Protein AF-X0ZVT1-F1 (afdb_monomer_lite)

Secondary structure (DSSP, 8-state):
--HHHHHHHHHHHHHHHHHHHHHHHHTTT---HHHHHHHHHTT--HHHHHHHHHHHHHHHHHHHTTSSHHHHHHHTTS-SS--GGGHHHHHHHHHHHHHHHHHHHGGGS-GGGS---THHHHHHHHHHHHHHHHS-HHHHHHHHHHHHHHHHHHHHHT--

pLDDT: mean 79.35, std 13.05, range [35.25, 94.81]

Sequence (160 aa):
PTKQKILTNIAELKKIKKEITQKFDELKGKLNLKYLLREALQSKSPLIFCACLLLILILLVKKITEGVAEIKLISQVIPHTTTNIYAELTLIVFAGMCLGVLAKYVSKVPTTYGNNDLGEYTNYIQTYNQYVSEMDKEEQKSLLGFLKETLDEINIKNKK

Organism: NCBI:txid412755

Structure (mmCIF, N/CA/C/O backbone):
data_AF-X0ZVT1-F1
#
_entry.id   AF-X0ZVT1-F1
#
loop_
_atom_site.group_PDB
_atom_site.id
_atom_site.type_symbol
_atom_site.label_atom_id
_atom_site.label_alt_id
_atom_site.label_comp_id
_atom_site.label_asym_id
_atom_site.label_entity_id
_atom_site.label_seq_id
_atom_site.pdbx_PDB_ins_code
_atom_site.Cartn_x
_atom_site.Cartn_y
_atom_site.Cartn_z
_atom_site.occupancy
_atom_site.B_iso_or_equiv
_atom_site.auth_seq_id
_atom_site.auth_comp_id
_atom_site.auth_asym_id
_atom_site.auth_atom_id
_atom_site.pdbx_PDB_model_num
ATOM 1 N N . PRO A 1 1 ? -16.301 4.041 16.141 1.00 56.78 1 PRO A N 1
ATOM 2 C CA . PRO A 1 1 ? -16.855 4.884 15.051 1.00 56.78 1 PRO A CA 1
ATOM 3 C C . PRO A 1 1 ? -18.355 4.627 14.791 1.00 56.78 1 PRO A C 1
ATOM 5 O O . PRO A 1 1 ? -18.823 3.499 14.908 1.00 56.78 1 PRO A O 1
ATOM 8 N N . THR A 1 2 ? -19.124 5.670 14.460 1.00 72.12 2 THR A N 1
ATOM 9 C CA . THR A 1 2 ? -20.548 5.556 14.092 1.00 72.12 2 THR A CA 1
ATOM 10 C C . THR A 1 2 ? -20.705 4.891 12.718 1.00 72.12 2 THR A C 1
ATOM 12 O O . THR A 1 2 ? -19.882 5.104 11.828 1.00 72.12 2 THR A O 1
ATOM 15 N N . LYS A 1 3 ? -21.777 4.107 12.503 1.00 70.56 3 LYS A N 1
ATOM 16 C CA . LYS A 1 3 ? -22.066 3.440 11.208 1.00 70.56 3 LYS A CA 1
ATOM 17 C C . LYS A 1 3 ? -22.005 4.400 10.010 1.00 70.56 3 LYS A C 1
ATOM 19 O O . LYS A 1 3 ? -21.569 4.016 8.931 1.00 70.56 3 LYS A O 1
ATOM 24 N N . GLN A 1 4 ? -22.401 5.652 10.220 1.00 71.81 4 GLN A N 1
ATOM 25 C CA . GLN A 1 4 ? -22.384 6.695 9.199 1.00 71.81 4 GLN A CA 1
ATOM 26 C C . GLN A 1 4 ? -20.959 7.104 8.793 1.00 71.81 4 GLN A C 1
ATOM 28 O O . GLN A 1 4 ? -20.696 7.222 7.603 1.00 71.81 4 GLN A O 1
ATOM 33 N N . LYS A 1 5 ? -20.015 7.203 9.746 1.00 76.69 5 LYS A N 1
ATOM 34 C CA . LYS A 1 5 ? -18.588 7.461 9.462 1.00 76.69 5 LYS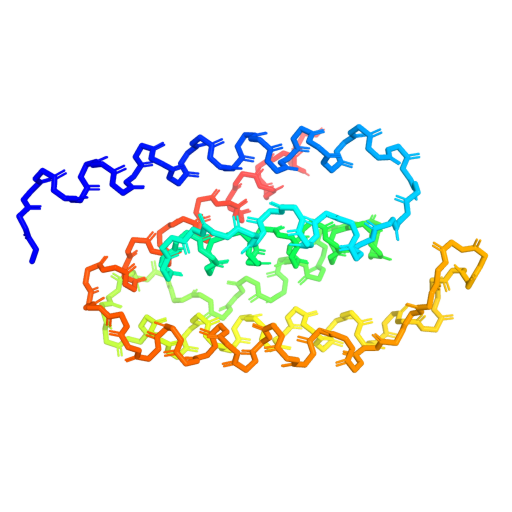 A CA 1
ATOM 35 C C . LYS A 1 5 ? -17.992 6.358 8.576 1.00 76.69 5 LYS A C 1
ATOM 37 O O . LYS A 1 5 ? -17.288 6.651 7.620 1.00 76.69 5 LYS A O 1
ATOM 42 N N . ILE A 1 6 ? -18.328 5.094 8.847 1.00 75.50 6 ILE A N 1
ATOM 43 C CA . ILE A 1 6 ? -17.834 3.941 8.071 1.00 75.50 6 ILE A CA 1
ATOM 44 C C . ILE A 1 6 ? -18.345 3.985 6.624 1.00 75.50 6 ILE A C 1
ATOM 46 O O . ILE A 1 6 ? -17.570 3.793 5.690 1.00 75.50 6 ILE A O 1
ATOM 50 N N . LEU A 1 7 ? -19.636 4.264 6.423 1.00 74.88 7 LEU A N 1
ATOM 51 C CA . LEU A 1 7 ? -20.220 4.354 5.081 1.00 74.88 7 LEU A CA 1
ATOM 52 C C . LEU A 1 7 ? -19.616 5.503 4.265 1.00 74.88 7 LEU A C 1
ATOM 54 O O . LEU A 1 7 ? -19.296 5.308 3.092 1.00 74.88 7 LEU A O 1
ATOM 58 N N . THR A 1 8 ? -19.408 6.665 4.890 1.00 81.19 8 THR A N 1
ATOM 59 C CA . THR A 1 8 ? -18.730 7.803 4.256 1.00 81.19 8 THR A CA 1
ATOM 60 C C . THR A 1 8 ? -17.303 7.438 3.856 1.00 81.19 8 THR A C 1
ATOM 62 O O . THR A 1 8 ? -16.934 7.633 2.700 1.00 81.19 8 THR A O 1
ATOM 65 N N . ASN A 1 9 ? -16.539 6.811 4.758 1.00 81.81 9 ASN A N 1
ATOM 66 C CA . ASN A 1 9 ? -15.175 6.363 4.474 1.00 81.81 9 ASN A CA 1
ATOM 67 C C . ASN A 1 9 ? -15.130 5.411 3.268 1.00 81.81 9 ASN A C 1
ATOM 69 O O . ASN A 1 9 ? -14.320 5.594 2.365 1.00 81.81 9 ASN A O 1
ATOM 73 N N . ILE A 1 10 ? -16.023 4.418 3.204 1.00 81.62 10 ILE A N 1
ATOM 74 C CA . ILE A 1 10 ? -16.076 3.468 2.080 1.00 81.62 10 ILE A CA 1
ATOM 75 C C . ILE A 1 10 ? -16.384 4.184 0.756 1.00 81.62 10 ILE A C 1
ATOM 77 O O . ILE A 1 10 ? -15.774 3.878 -0.272 1.00 81.62 10 ILE A O 1
ATOM 81 N N . ALA A 1 11 ? -17.330 5.127 0.758 1.00 85.00 11 ALA A N 1
ATOM 82 C CA . ALA A 1 11 ? -17.692 5.881 -0.438 1.00 85.00 11 ALA A CA 1
ATOM 83 C C . ALA A 1 11 ? -16.531 6.759 -0.935 1.00 85.00 11 ALA A C 1
ATOM 85 O O . ALA A 1 11 ? -16.235 6.767 -2.134 1.00 85.00 11 ALA A O 1
ATOM 86 N N . GLU A 1 12 ? -15.839 7.443 -0.022 1.00 84.94 12 GLU A N 1
ATOM 87 C CA . GLU A 1 12 ? -14.653 8.237 -0.347 1.00 84.94 12 GLU A CA 1
ATOM 88 C C . GLU A 1 12 ? -13.534 7.362 -0.915 1.00 84.94 12 GLU A C 1
ATOM 90 O O . GLU A 1 12 ? -13.017 7.660 -1.994 1.00 84.94 12 GLU A O 1
ATOM 95 N N . LEU A 1 13 ? -13.217 6.239 -0.264 1.00 86.44 13 LEU A N 1
ATOM 96 C CA . LEU A 1 13 ? -12.185 5.305 -0.722 1.00 86.44 13 LEU A CA 1
ATOM 97 C C . LEU A 1 13 ? -12.450 4.809 -2.152 1.00 86.44 13 LEU A C 1
ATOM 99 O O . LEU A 1 13 ? -11.541 4.795 -2.986 1.00 86.44 13 LEU A O 1
ATOM 103 N N . LYS A 1 14 ? -13.705 4.474 -2.481 1.00 86.88 14 LYS A N 1
ATOM 104 C CA . LYS A 1 14 ? -14.098 4.086 -3.847 1.00 86.88 14 LYS A CA 1
ATOM 105 C C . LYS A 1 14 ? -13.915 5.220 -4.855 1.00 86.88 14 LYS A C 1
ATOM 107 O O . LYS A 1 14 ? -13.416 4.982 -5.957 1.00 86.88 14 LYS A O 1
ATOM 112 N N . LYS A 1 15 ? -14.298 6.447 -4.490 1.00 87.00 15 LYS A N 1
ATOM 113 C CA . LYS A 1 15 ? -14.128 7.635 -5.340 1.00 87.00 15 LYS A CA 1
ATOM 114 C C . LYS A 1 15 ? -12.649 7.880 -5.644 1.00 87.00 15 LYS A C 1
ATOM 116 O O . LYS A 1 15 ? -12.273 7.997 -6.808 1.00 87.00 15 LYS A O 1
ATOM 121 N N . ILE A 1 16 ? -11.810 7.869 -4.614 1.00 83.31 16 ILE A N 1
ATOM 122 C CA . ILE A 1 16 ? -10.362 8.079 -4.725 1.00 83.31 16 ILE A CA 1
ATOM 123 C C . ILE A 1 16 ? -9.699 7.010 -5.583 1.00 83.31 16 ILE A C 1
ATOM 125 O O . ILE A 1 16 ? -8.862 7.339 -6.422 1.00 83.31 16 ILE A O 1
ATOM 129 N N . LYS A 1 17 ? -10.105 5.744 -5.430 1.00 85.25 17 LYS A N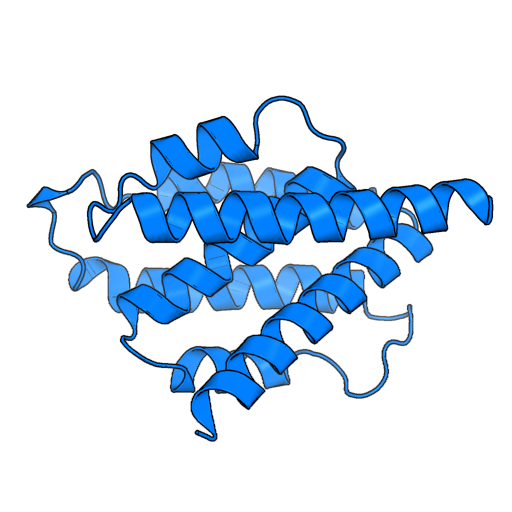 1
ATOM 130 C CA . LYS A 1 17 ? -9.606 4.656 -6.276 1.00 85.25 17 LYS A CA 1
ATOM 131 C C . LYS A 1 17 ? -9.801 4.961 -7.754 1.00 85.25 17 LYS A C 1
ATOM 133 O O . LYS A 1 17 ? -8.866 4.824 -8.542 1.00 85.25 17 LYS A O 1
ATOM 138 N N . LYS A 1 18 ? -11.009 5.399 -8.118 1.00 86.62 18 LYS A N 1
ATOM 139 C CA . LYS A 1 18 ? -11.357 5.761 -9.495 1.00 86.62 18 LYS A CA 1
ATOM 140 C C . LYS A 1 18 ? -10.538 6.958 -9.985 1.00 86.62 18 LYS A C 1
ATOM 142 O O . LYS A 1 18 ? -9.958 6.873 -11.061 1.00 86.62 18 LYS A O 1
ATOM 147 N N . GLU A 1 19 ? -10.452 8.023 -9.188 1.00 85.06 19 GLU A N 1
ATOM 148 C CA . GLU A 1 19 ? -9.704 9.241 -9.537 1.00 85.06 19 GLU A CA 1
ATOM 149 C C . GLU A 1 19 ? -8.213 8.967 -9.766 1.00 85.06 19 GLU A C 1
ATOM 151 O O . GLU A 1 19 ? -7.660 9.370 -10.787 1.00 85.06 19 GLU A O 1
ATOM 156 N N . ILE A 1 20 ? -7.556 8.260 -8.843 1.00 81.69 20 ILE A N 1
ATOM 157 C CA . ILE A 1 20 ? -6.119 7.974 -8.942 1.00 81.69 20 ILE A CA 1
ATOM 158 C C . ILE A 1 20 ? -5.828 7.027 -10.100 1.00 81.69 20 ILE A C 1
ATOM 160 O O . ILE A 1 20 ? -4.877 7.266 -10.838 1.00 81.69 20 ILE A O 1
ATOM 164 N N . THR A 1 21 ? -6.641 5.980 -10.284 1.00 83.12 21 THR A N 1
ATOM 165 C CA . THR A 1 21 ? -6.461 5.041 -11.404 1.00 83.12 21 THR A CA 1
ATOM 166 C C . THR A 1 21 ? -6.564 5.778 -12.737 1.00 83.12 21 THR A C 1
ATOM 168 O O . THR A 1 21 ? -5.679 5.645 -13.574 1.00 83.12 21 THR A O 1
ATOM 171 N N . GLN A 1 22 ? -7.587 6.626 -12.898 1.00 83.06 22 GLN A N 1
ATOM 172 C CA . GLN A 1 22 ? -7.768 7.423 -14.108 1.00 83.06 22 GLN A CA 1
ATOM 173 C C . GLN A 1 22 ? -6.581 8.365 -14.354 1.00 83.06 22 GLN A C 1
ATOM 175 O O . GLN A 1 22 ? -6.016 8.358 -15.445 1.00 83.06 22 GLN A O 1
ATOM 180 N N . LYS A 1 23 ? -6.154 9.131 -13.340 1.00 79.19 23 LYS A N 1
ATOM 181 C CA . LYS A 1 23 ? -4.988 10.022 -13.464 1.00 79.19 23 LYS A CA 1
ATOM 182 C C . LYS A 1 23 ? -3.715 9.255 -13.819 1.00 79.19 23 LYS A C 1
ATOM 184 O O . LYS A 1 23 ? -2.901 9.731 -14.604 1.00 79.19 23 LYS A O 1
ATOM 189 N N . PHE A 1 24 ? -3.528 8.069 -13.246 1.00 77.31 24 PHE A N 1
ATOM 190 C CA . PHE A 1 24 ? -2.369 7.231 -13.536 1.00 77.31 24 PHE A CA 1
ATOM 191 C C . PHE A 1 24 ? -2.366 6.745 -14.993 1.00 77.31 24 PHE A C 1
ATOM 193 O O . PHE A 1 24 ? -1.315 6.765 -15.636 1.00 77.31 24 PHE A O 1
ATOM 200 N N . ASP A 1 25 ? -3.531 6.376 -15.530 1.00 79.62 25 ASP A N 1
ATOM 201 C CA . ASP A 1 25 ? -3.696 5.999 -16.939 1.00 79.62 25 ASP A CA 1
ATOM 202 C C . ASP A 1 25 ? -3.469 7.202 -17.881 1.00 79.62 25 ASP A C 1
ATOM 204 O O . ASP A 1 25 ? -2.795 7.080 -18.910 1.00 79.62 25 ASP A O 1
ATOM 208 N N . GLU A 1 26 ? -3.958 8.391 -17.509 1.00 78.56 26 GLU A N 1
ATOM 209 C CA . GLU A 1 26 ? -3.781 9.648 -18.259 1.00 78.56 26 GLU A CA 1
ATOM 210 C C . GLU A 1 26 ? -2.312 10.069 -18.390 1.00 78.56 26 GLU A C 1
ATOM 212 O O . GLU A 1 26 ? -1.925 10.664 -19.399 1.00 78.56 26 GLU A O 1
ATOM 217 N N . LEU A 1 27 ? -1.461 9.699 -17.427 1.00 70.38 27 LEU A N 1
ATOM 218 C CA . LEU A 1 27 ? -0.025 9.968 -17.496 1.00 70.38 27 LEU A CA 1
ATOM 219 C C . LEU A 1 27 ? 0.692 9.203 -18.625 1.00 70.38 27 LEU A C 1
ATOM 221 O O . LEU A 1 27 ? 1.865 9.492 -18.872 1.00 70.38 27 LEU A O 1
ATOM 225 N N . LYS A 1 28 ? 0.026 8.265 -19.329 1.00 63.78 28 LYS A N 1
ATOM 226 C CA . LYS A 1 28 ? 0.478 7.606 -20.579 1.00 63.78 28 LYS A CA 1
ATOM 227 C C . LYS A 1 28 ? 1.985 7.305 -20.631 1.00 63.78 28 LYS A C 1
ATOM 229 O O . LYS A 1 28 ? 2.665 7.580 -21.615 1.00 63.78 28 LYS A O 1
ATOM 234 N N . GLY A 1 29 ? 2.537 6.767 -19.546 1.00 55.44 29 GLY A N 1
ATOM 235 C CA . GLY A 1 29 ? 3.947 6.375 -19.484 1.00 55.44 29 GLY A CA 1
ATOM 236 C C . GLY A 1 29 ? 4.911 7.413 -18.899 1.00 55.44 29 GLY A C 1
ATOM 237 O O . GLY A 1 29 ? 5.909 6.982 -18.323 1.00 55.44 29 GLY A O 1
ATOM 238 N N . LYS A 1 30 ? 4.600 8.718 -18.887 1.00 60.12 30 LYS A N 1
ATOM 239 C CA . LYS A 1 30 ? 5.423 9.731 -18.197 1.00 60.12 30 LYS A CA 1
ATOM 240 C C . LYS A 1 30 ? 5.316 9.520 -16.690 1.00 60.12 30 LYS A C 1
ATOM 242 O O . LYS A 1 30 ? 4.294 9.809 -16.075 1.00 60.12 30 LYS A O 1
ATOM 247 N N . LEU A 1 31 ? 6.362 8.964 -16.088 1.00 59.09 31 LEU A N 1
ATOM 248 C CA . LEU A 1 31 ? 6.422 8.665 -14.660 1.00 59.09 31 LEU A CA 1
ATOM 249 C C . LEU A 1 31 ? 6.641 9.955 -13.841 1.00 59.09 31 LEU A C 1
ATOM 251 O O . LEU A 1 31 ? 7.624 10.072 -13.124 1.00 59.09 31 LEU A O 1
ATOM 255 N N . ASN A 1 32 ? 5.738 10.940 -13.930 1.00 63.00 32 ASN A N 1
ATOM 256 C CA . ASN A 1 32 ? 5.792 12.118 -13.058 1.00 63.00 32 ASN A CA 1
ATOM 257 C C . ASN A 1 32 ? 5.140 11.801 -11.706 1.00 63.00 32 ASN A C 1
ATOM 259 O O . ASN A 1 32 ? 4.071 12.294 -11.344 1.00 63.00 32 ASN A O 1
ATOM 263 N N . LEU A 1 33 ? 5.801 10.904 -10.982 1.00 62.06 33 LEU A N 1
ATOM 264 C CA . LEU A 1 33 ? 5.375 10.374 -9.695 1.00 62.06 33 LEU A CA 1
ATOM 265 C C . LEU A 1 33 ? 5.192 11.445 -8.635 1.00 62.06 33 LEU A C 1
ATOM 267 O O . LEU A 1 33 ? 4.226 11.418 -7.877 1.00 62.06 33 LEU A O 1
ATOM 271 N N . LYS A 1 34 ? 6.095 12.422 -8.648 1.00 64.62 34 LYS A N 1
ATOM 272 C CA . LYS A 1 34 ? 6.064 13.580 -7.768 1.00 64.62 34 LYS A CA 1
ATOM 273 C C . LYS A 1 34 ? 4.781 14.383 -7.940 1.00 64.62 34 LYS A C 1
ATOM 275 O O . LYS A 1 34 ? 4.185 14.783 -6.946 1.00 64.62 34 LYS A O 1
ATOM 280 N N . TYR A 1 35 ? 4.335 14.589 -9.179 1.00 69.94 35 TYR A N 1
ATOM 281 C CA . TYR A 1 35 ? 3.083 15.287 -9.460 1.00 69.94 35 TYR A CA 1
ATOM 282 C C . TYR A 1 35 ? 1.871 14.503 -8.948 1.00 69.94 35 TYR A C 1
ATOM 284 O O . TYR A 1 35 ? 1.034 15.064 -8.244 1.00 69.94 35 TYR A O 1
ATOM 292 N N . LEU A 1 36 ? 1.815 13.197 -9.226 1.00 67.69 36 LEU A N 1
ATOM 293 C CA . LEU A 1 36 ? 0.677 12.367 -8.836 1.00 67.69 36 LEU A CA 1
ATOM 294 C C . LEU A 1 36 ? 0.585 12.185 -7.312 1.00 67.69 36 LEU A C 1
ATOM 296 O O . LEU A 1 36 ? -0.506 12.291 -6.760 1.00 67.69 36 LEU A O 1
ATOM 300 N N . LEU A 1 37 ? 1.717 12.001 -6.621 1.00 68.81 37 LEU A N 1
ATOM 301 C CA . LEU A 1 37 ? 1.781 11.984 -5.155 1.00 68.81 37 LEU A CA 1
ATOM 302 C C . LEU A 1 37 ? 1.408 13.347 -4.570 1.00 68.81 37 LEU A C 1
ATOM 304 O O . LEU A 1 37 ? 0.545 13.418 -3.704 1.00 68.81 37 LEU A O 1
ATOM 308 N N . ARG A 1 38 ? 1.985 14.445 -5.069 1.00 72.56 38 ARG A N 1
ATOM 309 C CA . ARG A 1 38 ? 1.685 15.789 -4.557 1.00 72.56 38 ARG A CA 1
ATOM 310 C C . ARG A 1 38 ? 0.204 16.139 -4.696 1.00 72.56 38 ARG A C 1
ATOM 312 O O . ARG A 1 38 ? -0.378 16.634 -3.740 1.00 72.56 38 ARG A O 1
ATOM 319 N N . GLU A 1 39 ? -0.414 15.870 -5.844 1.00 68.88 39 GLU A N 1
ATOM 320 C CA . GLU A 1 39 ? -1.841 16.146 -6.042 1.00 68.88 39 GLU A CA 1
ATOM 321 C C . GLU A 1 39 ? -2.751 15.194 -5.263 1.00 68.88 39 GLU A C 1
ATOM 323 O O . GLU A 1 39 ? -3.754 15.625 -4.698 1.00 68.88 39 GLU A O 1
ATOM 328 N N . ALA A 1 40 ? -2.445 13.893 -5.247 1.00 66.25 40 ALA A N 1
ATOM 329 C CA . ALA A 1 40 ? -3.301 12.912 -4.583 1.00 66.25 40 ALA A CA 1
ATOM 330 C C . ALA A 1 40 ? -3.244 13.022 -3.051 1.00 66.25 40 ALA A C 1
ATOM 332 O O . ALA A 1 40 ? -4.210 12.633 -2.387 1.00 66.25 40 ALA A O 1
ATOM 333 N N . LEU A 1 41 ? -2.133 13.543 -2.514 1.00 69.56 41 LEU A N 1
ATOM 334 C CA . LEU A 1 41 ? -1.847 13.629 -1.081 1.00 69.56 41 LEU A CA 1
ATOM 335 C C . LEU A 1 41 ? -2.039 15.037 -0.493 1.00 69.56 41 LEU A C 1
ATOM 337 O O . LEU A 1 41 ? -2.020 15.183 0.727 1.00 69.56 41 LEU A O 1
ATOM 341 N N . GLN A 1 42 ? -2.260 16.072 -1.312 1.00 65.56 42 GLN A N 1
ATOM 342 C CA . GLN A 1 42 ? -2.606 17.401 -0.803 1.00 65.56 42 GLN A CA 1
ATOM 343 C C . GLN A 1 42 ? -4.005 17.388 -0.159 1.00 65.56 42 GLN A C 1
ATOM 345 O O . GLN A 1 42 ? -5.017 17.216 -0.834 1.00 65.56 42 GLN A O 1
ATOM 350 N N . SER A 1 43 ? -4.039 17.620 1.161 1.00 57.25 43 SER A N 1
ATOM 351 C CA . SER A 1 43 ? -5.240 17.924 1.957 1.00 57.25 43 SER A CA 1
ATOM 352 C C . SER A 1 43 ? -6.314 16.823 1.979 1.00 57.25 43 SER A C 1
ATOM 354 O O . SER A 1 43 ? -7.472 17.055 1.620 1.00 57.25 43 SER A O 1
ATOM 356 N N . LYS A 1 44 ? -5.965 15.624 2.454 1.00 68.19 44 LYS A N 1
ATOM 357 C CA . LYS A 1 44 ? -6.949 14.563 2.717 1.00 68.19 44 LYS A CA 1
ATOM 358 C C . LYS A 1 44 ? -6.744 13.956 4.109 1.00 68.19 44 LYS A C 1
ATOM 360 O O . LYS A 1 44 ? -5.648 14.036 4.653 1.00 68.19 44 LYS A O 1
ATOM 365 N N . SER A 1 45 ? -7.805 13.403 4.704 1.00 83.12 45 SER A N 1
ATOM 366 C CA . SER A 1 45 ? -7.742 12.777 6.036 1.00 83.12 45 SER A CA 1
ATOM 367 C C . SER A 1 45 ? -6.701 11.640 6.081 1.00 83.12 45 SER A C 1
ATOM 369 O O . SER A 1 45 ? -6.384 11.083 5.024 1.00 83.12 45 SER A O 1
ATOM 371 N N . PRO A 1 46 ? -6.187 11.250 7.266 1.00 89.12 46 PRO A N 1
ATOM 372 C CA . PRO A 1 46 ? -5.169 10.200 7.393 1.00 89.12 46 PRO A CA 1
ATOM 373 C C . PRO A 1 46 ? -5.513 8.904 6.645 1.00 89.12 46 PRO A C 1
ATOM 375 O O . PRO A 1 46 ? -4.699 8.385 5.883 1.00 89.12 46 PRO A O 1
ATOM 378 N N . LEU A 1 47 ? -6.756 8.423 6.781 1.00 90.06 47 LEU A N 1
ATOM 379 C CA . LEU A 1 47 ? -7.247 7.230 6.081 1.00 90.06 47 LEU A CA 1
ATOM 380 C C . LEU A 1 47 ? -7.116 7.361 4.562 1.00 90.06 47 LEU A C 1
ATOM 382 O O . LEU A 1 47 ? -6.653 6.447 3.876 1.00 90.06 47 LEU A O 1
ATOM 386 N N . ILE A 1 48 ? -7.529 8.510 4.039 1.00 88.19 48 ILE A N 1
ATOM 387 C CA . ILE A 1 48 ? -7.491 8.770 2.612 1.00 88.19 48 ILE A CA 1
ATOM 388 C C . ILE A 1 48 ? -6.053 8.896 2.115 1.00 88.19 48 ILE A C 1
ATOM 390 O O . ILE A 1 48 ? -5.727 8.313 1.082 1.00 88.19 48 ILE A O 1
ATOM 394 N N . PHE A 1 49 ? -5.193 9.611 2.840 1.00 89.06 49 PHE A N 1
ATOM 395 C CA . PHE A 1 49 ? -3.772 9.700 2.516 1.00 89.06 49 PHE A CA 1
ATOM 396 C C . PHE A 1 49 ? -3.163 8.301 2.369 1.00 89.06 49 PHE A C 1
ATOM 398 O O . PHE A 1 49 ? -2.523 7.999 1.359 1.00 89.06 49 PHE A O 1
ATOM 405 N N . CYS A 1 50 ? -3.427 7.416 3.332 1.00 91.94 50 CYS A N 1
ATOM 406 C CA . CYS A 1 50 ? -2.890 6.064 3.312 1.00 91.94 50 CYS A CA 1
ATOM 407 C C . CYS A 1 50 ? -3.435 5.220 2.155 1.00 91.94 50 CYS A C 1
ATOM 409 O O . CYS A 1 50 ? -2.669 4.507 1.505 1.00 91.94 50 CYS A O 1
ATOM 411 N N . ALA A 1 51 ? -4.727 5.334 1.842 1.00 91.94 51 ALA A N 1
ATOM 412 C CA . ALA A 1 51 ? -5.322 4.649 0.696 1.00 91.94 51 ALA A CA 1
ATOM 413 C C . ALA A 1 51 ? -4.753 5.148 -0.640 1.00 91.94 51 ALA A C 1
ATOM 415 O O . ALA A 1 51 ? -4.441 4.340 -1.519 1.00 91.94 51 ALA A O 1
ATOM 416 N N . CYS A 1 52 ? -4.570 6.467 -0.778 1.00 88.12 52 CYS A N 1
ATOM 417 C CA . CYS A 1 52 ? -3.918 7.076 -1.934 1.00 88.12 52 CYS A CA 1
ATOM 418 C C . CYS A 1 52 ? -2.508 6.507 -2.116 1.00 88.12 52 CYS A C 1
ATOM 420 O O . CYS A 1 52 ? -2.169 6.046 -3.206 1.00 88.12 52 CYS A O 1
ATOM 422 N N . LEU A 1 53 ? -1.697 6.513 -1.053 1.00 89.50 53 LEU A N 1
ATOM 423 C CA . LEU A 1 53 ? -0.316 6.050 -1.123 1.00 89.50 53 LEU A CA 1
ATOM 424 C C . LEU A 1 53 ? -0.235 4.563 -1.491 1.00 89.50 53 LEU A C 1
ATOM 426 O O . LEU A 1 53 ? 0.509 4.213 -2.405 1.00 89.50 53 LEU A O 1
ATOM 430 N N . LEU A 1 54 ? -1.032 3.701 -0.849 1.00 92.38 54 LEU A N 1
ATOM 431 C CA . LEU A 1 54 ? -1.085 2.270 -1.168 1.00 92.38 54 LEU A CA 1
ATOM 432 C C . LEU A 1 54 ? -1.426 2.018 -2.636 1.00 92.38 54 LEU A C 1
ATOM 434 O O . LEU A 1 54 ? -0.753 1.234 -3.303 1.00 92.38 54 LEU A O 1
ATOM 438 N N . LEU A 1 55 ? -2.450 2.698 -3.153 1.00 89.81 55 LEU A N 1
ATOM 439 C CA . LEU A 1 55 ? -2.860 2.539 -4.543 1.00 89.81 55 LEU A CA 1
ATOM 440 C C . LEU A 1 55 ? -1.747 2.964 -5.507 1.00 89.81 55 LEU A C 1
ATOM 442 O O . LEU A 1 55 ? -1.468 2.254 -6.471 1.00 89.81 55 LEU A O 1
ATOM 446 N N . ILE A 1 56 ? -1.078 4.082 -5.225 1.00 86.00 56 ILE A N 1
ATOM 447 C CA . ILE A 1 56 ? 0.042 4.566 -6.037 1.00 86.00 56 ILE A CA 1
ATOM 448 C C . ILE A 1 56 ? 1.194 3.556 -6.022 1.00 86.00 56 ILE A C 1
ATOM 450 O O . ILE A 1 56 ? 1.691 3.194 -7.087 1.00 86.00 56 ILE A O 1
ATOM 454 N N . LEU A 1 57 ? 1.578 3.044 -4.849 1.00 88.06 57 LEU A N 1
ATOM 455 C CA . LEU A 1 57 ? 2.627 2.028 -4.717 1.00 88.06 57 LEU A CA 1
ATOM 456 C C . LEU A 1 57 ? 2.310 0.768 -5.537 1.00 88.06 57 LEU A C 1
ATOM 458 O O . LEU A 1 57 ? 3.167 0.275 -6.268 1.00 88.06 57 LEU A O 1
ATOM 462 N N . ILE A 1 58 ? 1.069 0.282 -5.476 1.00 90.31 58 ILE A N 1
ATOM 463 C CA . ILE A 1 58 ? 0.620 -0.893 -6.236 1.00 90.31 58 ILE A CA 1
ATOM 464 C C . ILE A 1 58 ? 0.705 -0.645 -7.746 1.00 90.31 58 ILE A C 1
ATOM 466 O O . ILE A 1 58 ? 1.233 -1.478 -8.487 1.00 90.31 58 ILE A O 1
ATOM 470 N N . LEU A 1 59 ? 0.201 0.500 -8.215 1.00 85.94 59 LEU A N 1
ATOM 471 C CA . LEU A 1 59 ? 0.235 0.864 -9.634 1.00 85.94 59 LEU A CA 1
ATOM 472 C C . LEU A 1 59 ? 1.674 0.988 -10.147 1.00 85.94 59 LEU A C 1
ATOM 474 O O . LEU A 1 59 ? 1.971 0.573 -11.269 1.00 85.94 59 LEU A O 1
ATOM 478 N N . LEU A 1 60 ? 2.582 1.495 -9.314 1.00 82.19 60 LEU A N 1
ATOM 479 C CA . LEU A 1 60 ? 3.999 1.594 -9.642 1.00 82.19 60 LEU A CA 1
ATOM 480 C C . LEU A 1 60 ? 4.697 0.257 -9.732 1.00 82.19 60 LEU A C 1
ATOM 482 O O . LEU A 1 60 ? 5.381 0.010 -10.723 1.00 82.19 60 LEU A O 1
ATOM 486 N N . VAL A 1 61 ? 4.511 -0.605 -8.735 1.00 86.75 61 VAL A N 1
ATOM 487 C CA . VAL A 1 61 ? 5.082 -1.950 -8.764 1.00 86.75 61 VAL A CA 1
ATOM 488 C C . VAL A 1 61 ? 4.591 -2.679 -10.012 1.00 86.75 61 VAL A C 1
ATOM 490 O O . VAL A 1 61 ? 5.404 -3.218 -10.760 1.00 86.75 61 VAL A O 1
ATOM 493 N N . LYS A 1 62 ? 3.288 -2.615 -10.314 1.00 85.38 62 LYS A N 1
ATOM 494 C CA . LYS A 1 62 ? 2.723 -3.204 -11.536 1.00 85.38 62 LYS A CA 1
ATOM 495 C C . LYS A 1 62 ? 3.370 -2.642 -12.809 1.00 85.38 62 LYS A C 1
ATOM 497 O O . LYS A 1 62 ? 3.673 -3.400 -13.724 1.00 85.38 62 LYS A O 1
ATOM 502 N N . LYS A 1 63 ? 3.576 -1.322 -12.878 1.00 80.44 63 LYS A N 1
ATOM 503 C CA . LYS A 1 63 ? 4.165 -0.659 -14.049 1.00 80.44 63 LYS A CA 1
ATOM 504 C C . LYS A 1 63 ? 5.635 -1.034 -14.249 1.00 80.44 63 LYS A C 1
ATOM 506 O O . LYS A 1 63 ? 6.012 -1.390 -15.355 1.00 80.44 63 LYS A O 1
ATOM 511 N N . ILE A 1 64 ? 6.453 -0.948 -13.202 1.00 78.81 64 ILE A N 1
ATOM 512 C CA . ILE A 1 64 ? 7.909 -1.151 -13.284 1.00 78.81 64 ILE A CA 1
ATOM 513 C C . ILE A 1 64 ? 8.271 -2.626 -13.490 1.00 78.81 64 ILE A C 1
ATOM 515 O O . ILE A 1 64 ? 9.272 -2.938 -14.127 1.00 78.81 64 ILE A O 1
ATOM 519 N N . THR A 1 65 ? 7.461 -3.538 -12.958 1.00 82.00 65 THR A N 1
ATOM 520 C CA . THR A 1 65 ? 7.674 -4.984 -13.122 1.00 82.00 65 THR A CA 1
ATOM 521 C C . THR A 1 65 ? 7.043 -5.532 -14.402 1.00 82.00 65 THR A C 1
ATOM 523 O O . THR A 1 65 ? 7.161 -6.726 -14.660 1.00 82.00 65 THR A O 1
ATOM 526 N N . GLU A 1 66 ? 6.364 -4.673 -15.177 1.00 77.44 66 GLU A N 1
ATOM 527 C CA . GLU A 1 66 ? 5.634 -5.018 -16.405 1.00 77.44 66 GLU A CA 1
ATOM 528 C C . GLU A 1 66 ? 4.693 -6.225 -16.227 1.00 77.44 66 GLU A C 1
ATOM 530 O O . GLU A 1 66 ? 4.444 -7.003 -17.145 1.00 77.44 66 GLU A O 1
ATOM 535 N N . GLY A 1 67 ? 4.152 -6.405 -15.020 1.00 76.12 67 GLY A N 1
ATOM 536 C CA . GLY A 1 67 ? 3.412 -7.610 -14.683 1.00 76.12 67 GLY A CA 1
ATOM 537 C C . GLY A 1 67 ? 2.837 -7.613 -13.274 1.00 76.12 67 GLY A C 1
ATOM 538 O O . GLY A 1 67 ? 2.826 -6.613 -12.559 1.00 76.12 67 GLY A O 1
ATOM 539 N N . VAL A 1 68 ? 2.306 -8.771 -12.879 1.00 81.12 68 VAL A N 1
ATOM 540 C CA . VAL A 1 68 ? 1.655 -8.961 -11.569 1.00 81.12 68 VAL A CA 1
ATOM 541 C C . VAL A 1 68 ? 2.304 -10.023 -10.699 1.00 81.12 68 VAL A C 1
ATOM 543 O O . VAL A 1 68 ? 1.790 -10.312 -9.625 1.00 81.12 68 VAL A O 1
ATOM 546 N N . ALA A 1 69 ? 3.417 -10.616 -11.131 1.00 85.06 69 ALA A N 1
ATOM 547 C CA . ALA A 1 69 ? 4.103 -11.647 -10.354 1.00 85.06 69 ALA A CA 1
ATOM 548 C C . ALA A 1 69 ? 4.573 -11.105 -8.993 1.00 85.06 69 ALA A C 1
ATOM 550 O O . ALA A 1 69 ? 4.265 -11.694 -7.961 1.00 85.06 69 ALA A O 1
ATOM 551 N N . GLU A 1 70 ? 5.223 -9.939 -8.988 1.00 87.50 70 GLU A N 1
ATOM 552 C CA . GLU A 1 70 ? 5.689 -9.284 -7.759 1.00 87.50 70 GLU A CA 1
ATOM 553 C C . GLU A 1 70 ? 4.500 -8.828 -6.892 1.00 87.50 70 GLU A C 1
ATOM 555 O O . GLU A 1 70 ? 4.510 -9.048 -5.687 1.00 87.50 70 GLU A O 1
ATOM 560 N N . ILE A 1 71 ? 3.418 -8.308 -7.497 1.00 87.25 71 ILE A N 1
ATOM 561 C CA . ILE A 1 71 ? 2.170 -7.973 -6.778 1.00 87.25 71 ILE A CA 1
ATOM 562 C C . ILE A 1 71 ? 1.556 -9.208 -6.104 1.00 87.25 71 ILE A C 1
ATOM 564 O O . ILE A 1 71 ? 1.147 -9.143 -4.946 1.00 87.25 71 ILE A O 1
ATOM 568 N N . LYS A 1 72 ? 1.503 -10.346 -6.807 1.00 87.00 72 LYS A N 1
ATOM 569 C CA . LYS A 1 72 ? 1.007 -11.612 -6.252 1.00 87.00 72 LYS A CA 1
ATOM 570 C C . LYS A 1 72 ? 1.868 -12.069 -5.083 1.00 87.00 72 LYS A C 1
ATOM 572 O O . LYS A 1 72 ? 1.312 -12.463 -4.064 1.00 87.00 72 LYS A O 1
ATOM 577 N N . LEU A 1 73 ? 3.191 -11.981 -5.214 1.00 87.75 73 LEU A N 1
ATOM 578 C CA . LEU A 1 73 ? 4.123 -12.359 -4.157 1.00 87.75 73 LEU A CA 1
ATOM 579 C C . LEU A 1 73 ? 3.898 -11.515 -2.896 1.00 87.75 73 LEU A C 1
ATOM 581 O O . LEU A 1 73 ? 3.625 -12.069 -1.836 1.00 87.75 73 LEU A O 1
ATOM 585 N N . ILE A 1 74 ? 3.922 -10.185 -3.012 1.00 89.38 74 ILE A N 1
ATOM 586 C CA . ILE A 1 74 ? 3.751 -9.304 -1.845 1.00 89.38 74 ILE A CA 1
ATOM 587 C C . ILE A 1 74 ? 2.335 -9.384 -1.257 1.00 89.38 74 ILE A C 1
ATOM 589 O O . ILE A 1 74 ? 2.161 -9.188 -0.059 1.00 89.38 74 ILE A O 1
ATOM 593 N N . SER A 1 75 ? 1.316 -9.730 -2.056 1.00 86.88 75 SER A N 1
ATOM 594 C CA . SER A 1 75 ? -0.055 -9.903 -1.554 1.00 86.88 75 SER A CA 1
ATOM 595 C C . SER A 1 75 ? -0.207 -11.069 -0.570 1.00 86.88 75 SER A C 1
ATOM 597 O O . SER 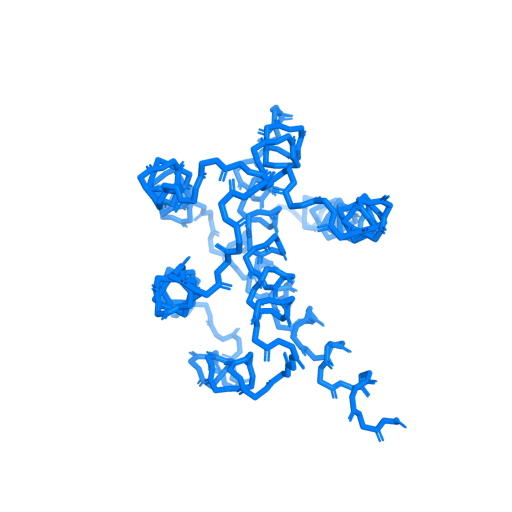A 1 75 ? -1.156 -11.074 0.210 1.00 86.88 75 SER A O 1
ATOM 599 N N . GLN A 1 76 ? 0.739 -12.019 -0.545 1.00 86.19 76 GLN A N 1
ATOM 600 C CA . GLN A 1 76 ? 0.721 -13.151 0.391 1.00 86.19 76 GLN A CA 1
ATOM 601 C C . GLN A 1 76 ? 0.910 -12.729 1.853 1.00 86.19 76 GLN A C 1
ATOM 603 O O . GLN A 1 76 ? 0.562 -13.488 2.753 1.00 86.19 76 GLN A O 1
ATOM 608 N N . VAL A 1 77 ? 1.425 -11.520 2.104 1.00 86.00 77 VAL A N 1
ATOM 609 C CA . VAL A 1 77 ? 1.547 -10.980 3.466 1.00 86.00 77 VAL A CA 1
ATOM 610 C C . VAL A 1 77 ? 0.196 -10.601 4.076 1.00 86.00 77 VAL A C 1
ATOM 612 O O . VAL A 1 77 ? 0.090 -10.389 5.284 1.00 86.00 77 VAL A O 1
ATOM 615 N N . ILE A 1 78 ? -0.845 -10.496 3.247 1.00 84.88 78 ILE A N 1
ATOM 616 C CA . ILE A 1 78 ? -2.189 -10.169 3.703 1.00 84.88 78 ILE A CA 1
ATOM 617 C C . ILE A 1 78 ? -2.831 -11.444 4.250 1.00 84.88 78 ILE A C 1
ATOM 619 O O . ILE A 1 78 ? -3.045 -12.394 3.492 1.00 84.88 78 ILE A O 1
ATOM 623 N N . PRO A 1 79 ? -3.181 -11.484 5.546 1.00 76.31 79 PRO A N 1
ATOM 624 C CA . PRO A 1 79 ? -3.792 -12.661 6.130 1.00 76.31 79 PRO A CA 1
ATOM 625 C C . PRO A 1 79 ? -5.131 -12.961 5.450 1.00 76.31 79 PRO A C 1
ATOM 627 O O . PRO A 1 79 ? -5.921 -12.067 5.128 1.00 76.31 79 PRO A O 1
ATOM 630 N N . HIS A 1 80 ? -5.415 -14.251 5.259 1.00 71.81 80 HIS A N 1
ATOM 631 C CA . HIS A 1 80 ? -6.662 -14.705 4.638 1.00 71.81 80 HIS A CA 1
ATOM 632 C C . HIS A 1 80 ? -7.901 -14.201 5.391 1.00 71.81 80 HIS A C 1
ATOM 634 O O . HIS A 1 80 ? -8.916 -13.860 4.773 1.00 71.81 80 HIS A O 1
ATOM 640 N N . THR A 1 81 ? -7.788 -14.082 6.716 1.00 66.25 81 THR A N 1
ATOM 641 C CA . THR A 1 81 ? -8.794 -13.488 7.592 1.00 66.25 81 THR A CA 1
ATOM 642 C C . THR A 1 81 ? -8.447 -12.034 7.900 1.00 66.25 81 THR A C 1
ATOM 644 O O . THR A 1 81 ? -7.392 -11.749 8.460 1.00 66.25 81 THR A O 1
ATOM 647 N N . THR A 1 82 ? -9.366 -11.112 7.617 1.00 61.06 82 THR A N 1
ATOM 648 C CA . THR A 1 82 ? -9.272 -9.689 7.992 1.00 61.06 82 THR A CA 1
ATOM 649 C C . THR A 1 82 ? -9.618 -9.493 9.471 1.00 61.06 82 THR A C 1
ATOM 651 O O . THR A 1 82 ? -10.574 -8.792 9.817 1.00 61.06 82 THR A O 1
ATOM 654 N N . THR A 1 83 ? -8.905 -10.181 10.362 1.00 63.75 83 THR A N 1
ATOM 655 C CA . THR A 1 83 ? -9.003 -9.928 11.800 1.00 63.75 83 THR A CA 1
ATOM 656 C C . THR A 1 83 ? -8.229 -8.656 12.131 1.00 63.75 83 THR A C 1
ATOM 658 O O . THR A 1 83 ? -7.173 -8.374 11.573 1.00 63.75 83 THR A O 1
ATOM 661 N N . ASN A 1 84 ? -8.774 -7.858 13.047 1.00 63.88 84 ASN A N 1
ATOM 662 C CA . ASN A 1 84 ? -8.231 -6.543 13.399 1.00 63.88 84 ASN A CA 1
ATOM 663 C C . ASN A 1 84 ? -6.835 -6.621 14.055 1.00 63.88 84 ASN A C 1
ATOM 665 O O . ASN A 1 84 ? -6.086 -5.657 14.066 1.00 63.88 84 ASN A O 1
ATOM 669 N N . ILE A 1 85 ? -6.475 -7.790 14.590 1.00 73.75 85 ILE A N 1
ATOM 670 C CA . ILE A 1 85 ? -5.294 -7.987 15.442 1.00 73.75 85 ILE A CA 1
ATOM 671 C C . ILE A 1 85 ? -3.987 -7.622 14.722 1.00 73.75 85 ILE A C 1
ATOM 673 O O . ILE A 1 85 ? -3.070 -7.125 15.364 1.00 73.75 85 ILE A O 1
ATOM 677 N N . TYR A 1 86 ? -3.918 -7.821 13.403 1.00 83.38 86 TYR A N 1
ATOM 678 C CA . TYR A 1 86 ? -2.698 -7.603 12.622 1.00 83.38 86 TYR A CA 1
ATOM 679 C C . TYR A 1 86 ? -2.850 -6.545 11.525 1.00 83.38 86 TYR A C 1
ATOM 681 O O . TYR A 1 86 ? -1.974 -6.437 10.674 1.00 83.38 86 TYR A O 1
ATOM 689 N N . ALA A 1 87 ? -3.939 -5.764 11.524 1.00 88.81 87 ALA A N 1
ATOM 690 C CA . ALA A 1 87 ? -4.225 -4.834 10.433 1.00 88.81 87 ALA A CA 1
ATOM 691 C C . ALA A 1 87 ? -3.111 -3.792 10.249 1.00 88.81 87 ALA A C 1
ATOM 693 O O . ALA A 1 87 ? -2.596 -3.649 9.142 1.00 88.81 87 ALA A O 1
ATOM 694 N N . GLU A 1 88 ? -2.689 -3.139 11.334 1.00 92.88 88 GLU A N 1
ATOM 695 C CA . GLU A 1 88 ? -1.568 -2.193 11.344 1.00 92.88 88 GLU A CA 1
ATOM 696 C C . GLU A 1 88 ? -0.284 -2.809 10.771 1.00 92.88 88 GLU A C 1
ATOM 698 O O . GLU A 1 88 ? 0.286 -2.301 9.804 1.00 92.88 88 GLU A O 1
ATOM 703 N N . LEU A 1 89 ? 0.134 -3.956 11.319 1.00 91.50 89 LEU A N 1
ATOM 704 C CA . LEU A 1 89 ? 1.359 -4.636 10.906 1.00 91.50 89 LEU A CA 1
ATOM 705 C C . LEU A 1 89 ? 1.308 -5.031 9.426 1.00 91.50 89 LEU A C 1
ATOM 707 O O . LEU A 1 89 ? 2.258 -4.779 8.691 1.00 91.50 89 LEU A O 1
ATOM 711 N N . THR A 1 90 ? 0.198 -5.613 8.968 1.00 92.88 90 THR A N 1
ATOM 712 C CA . THR A 1 90 ? 0.017 -5.982 7.559 1.00 92.88 90 THR A CA 1
ATOM 713 C C . THR A 1 90 ? 0.128 -4.763 6.646 1.00 92.88 90 THR A C 1
ATOM 715 O O . THR A 1 90 ? 0.801 -4.833 5.620 1.00 92.88 90 THR A O 1
ATOM 718 N N . LEU A 1 91 ? -0.499 -3.644 7.013 1.00 94.44 91 LEU A N 1
ATOM 719 C CA . LEU A 1 91 ? -0.478 -2.405 6.235 1.00 94.44 91 LEU A CA 1
ATOM 720 C C . LEU A 1 91 ? 0.931 -1.806 6.131 1.00 94.44 91 LEU A C 1
ATOM 722 O O . LEU A 1 91 ? 1.325 -1.371 5.045 1.00 94.44 91 LEU A O 1
ATOM 726 N N . ILE A 1 92 ? 1.687 -1.796 7.231 1.00 94.38 92 ILE A N 1
ATOM 727 C CA . ILE A 1 92 ? 3.067 -1.292 7.274 1.00 94.38 92 ILE A CA 1
ATOM 728 C C . ILE A 1 92 ? 3.999 -2.206 6.472 1.00 94.38 92 ILE A C 1
ATOM 730 O O . ILE A 1 92 ? 4.742 -1.734 5.608 1.00 94.38 92 ILE A O 1
ATOM 734 N N . VAL A 1 93 ? 3.935 -3.522 6.704 1.00 94.12 93 VAL A N 1
ATOM 735 C CA . VAL A 1 93 ? 4.794 -4.493 6.010 1.00 94.12 93 VAL A CA 1
ATOM 736 C C . VAL A 1 93 ? 4.517 -4.488 4.510 1.00 94.12 93 VAL A C 1
ATOM 738 O O . VAL A 1 93 ? 5.460 -4.486 3.722 1.00 94.12 93 VAL A O 1
ATOM 741 N N . PHE A 1 94 ? 3.249 -4.426 4.095 1.00 94.31 94 PHE A N 1
ATOM 742 C CA . PHE A 1 94 ? 2.897 -4.362 2.679 1.00 94.31 94 PHE A CA 1
ATOM 743 C C . PHE A 1 94 ? 3.492 -3.121 1.994 1.00 94.31 94 PHE A C 1
ATOM 745 O O . PHE A 1 94 ? 4.103 -3.237 0.931 1.00 94.31 94 PHE A O 1
ATOM 752 N N . ALA A 1 95 ? 3.369 -1.938 2.608 1.00 92.81 95 ALA A N 1
ATOM 753 C CA . ALA A 1 95 ? 3.960 -0.713 2.067 1.00 92.81 95 ALA A CA 1
ATOM 754 C C . ALA A 1 95 ? 5.493 -0.820 1.962 1.00 92.81 95 ALA A C 1
ATOM 756 O O . ALA A 1 95 ? 6.066 -0.469 0.928 1.00 92.81 95 ALA A O 1
ATOM 757 N N . GLY A 1 96 ? 6.147 -1.383 2.984 1.00 91.69 96 GLY A N 1
ATOM 758 C CA . GLY A 1 96 ? 7.584 -1.661 2.969 1.00 91.69 96 GLY A CA 1
ATOM 759 C C . GLY A 1 96 ? 8.002 -2.634 1.860 1.00 91.69 96 GLY A C 1
ATOM 760 O O . GLY A 1 96 ? 8.988 -2.389 1.166 1.00 91.69 96 GLY A O 1
ATOM 761 N N . MET A 1 97 ? 7.230 -3.699 1.625 1.00 92.62 97 MET A N 1
ATOM 762 C CA . MET A 1 97 ? 7.478 -4.643 0.529 1.00 92.62 97 MET A CA 1
ATOM 763 C C . MET A 1 97 ? 7.344 -3.977 -0.842 1.00 92.62 97 MET A C 1
ATOM 765 O O . MET A 1 97 ? 8.203 -4.185 -1.698 1.00 92.62 97 MET A O 1
ATOM 769 N N . CYS A 1 98 ? 6.326 -3.132 -1.045 1.00 90.00 98 CYS A N 1
ATOM 770 C CA . CYS A 1 98 ? 6.204 -2.335 -2.265 1.00 90.00 98 CYS A CA 1
ATOM 771 C C . CYS A 1 98 ? 7.466 -1.498 -2.506 1.00 90.00 98 CYS A C 1
ATOM 773 O O . CYS A 1 98 ? 8.025 -1.557 -3.597 1.00 90.00 98 CYS A O 1
ATOM 775 N N . LEU A 1 99 ? 7.958 -0.774 -1.494 1.00 86.94 99 LEU A N 1
ATOM 776 C CA . LEU A 1 99 ? 9.202 -0.005 -1.618 1.00 86.94 99 LEU A CA 1
ATOM 777 C C . LEU A 1 99 ? 10.409 -0.885 -1.924 1.00 86.94 99 LEU A C 1
ATOM 779 O O . LEU A 1 99 ? 11.223 -0.505 -2.756 1.00 86.94 99 LEU A O 1
ATOM 783 N N . GLY A 1 100 ? 10.528 -2.051 -1.285 1.00 87.75 100 GLY A N 1
ATOM 784 C CA . GLY A 1 100 ? 11.607 -3.000 -1.560 1.00 87.75 100 GLY A CA 1
ATOM 785 C C . GLY A 1 100 ? 11.619 -3.441 -3.024 1.00 87.75 100 GLY A C 1
ATOM 786 O O . GLY A 1 100 ? 12.677 -3.484 -3.655 1.00 87.75 100 GLY A O 1
ATOM 787 N N . VAL A 1 101 ? 10.438 -3.683 -3.603 1.00 87.94 101 VAL A N 1
ATOM 788 C CA . VAL A 1 101 ? 10.304 -3.948 -5.039 1.00 87.94 101 VAL A CA 1
ATOM 789 C C . VAL A 1 101 ? 10.693 -2.711 -5.850 1.00 87.94 101 VAL A C 1
ATOM 791 O O . VAL A 1 101 ? 11.522 -2.820 -6.746 1.00 87.94 101 VAL A O 1
ATOM 794 N N . LEU A 1 102 ? 10.185 -1.519 -5.530 1.00 82.94 102 LEU A N 1
ATOM 795 C CA . LEU A 1 102 ? 10.571 -0.297 -6.250 1.00 82.94 102 LEU A CA 1
ATOM 796 C C . LEU A 1 102 ? 12.091 -0.068 -6.212 1.00 82.94 102 LEU A C 1
ATOM 798 O O . LEU A 1 102 ? 12.682 0.237 -7.244 1.00 82.94 102 LEU A O 1
ATOM 802 N N . ALA A 1 103 ? 12.735 -0.310 -5.069 1.00 81.38 103 ALA A N 1
ATOM 803 C CA . ALA A 1 103 ? 14.179 -0.211 -4.892 1.00 81.38 103 ALA A CA 1
ATOM 804 C C . ALA A 1 103 ? 14.953 -1.220 -5.742 1.00 81.38 103 ALA A C 1
ATOM 806 O O . ALA A 1 103 ? 15.914 -0.851 -6.412 1.00 81.38 103 ALA A O 1
ATOM 807 N N . LYS A 1 104 ? 14.500 -2.477 -5.791 1.00 83.69 104 LYS A N 1
ATOM 808 C CA . LYS A 1 104 ? 15.092 -3.524 -6.639 1.00 83.69 104 LYS A CA 1
ATOM 809 C C . LYS A 1 104 ? 15.103 -3.142 -8.123 1.00 83.69 104 LYS A C 1
ATOM 811 O O . LYS A 1 104 ? 16.032 -3.513 -8.838 1.00 83.69 104 LYS A O 1
ATOM 816 N N . TYR A 1 105 ? 14.079 -2.430 -8.594 1.00 76.94 105 TYR A N 1
ATOM 817 C CA . TYR A 1 105 ? 13.930 -2.073 -10.007 1.00 76.94 105 TYR A CA 1
ATOM 818 C C . TYR A 1 105 ? 14.262 -0.600 -10.315 1.00 76.94 105 TYR A C 1
ATOM 820 O O . TYR A 1 105 ? 14.173 -0.198 -11.473 1.00 76.94 105 TYR A O 1
ATOM 828 N N . VAL A 1 106 ? 14.698 0.198 -9.332 1.00 71.56 106 VAL A N 1
ATOM 829 C CA . VAL A 1 106 ? 14.961 1.642 -9.505 1.00 71.56 106 VAL A CA 1
ATOM 830 C C . VAL A 1 106 ? 16.024 1.925 -10.569 1.00 71.56 106 VAL A C 1
ATOM 832 O O . VAL A 1 106 ? 15.902 2.874 -11.339 1.00 71.56 106 VAL A O 1
ATOM 835 N N . SER A 1 107 ? 17.026 1.048 -10.678 1.00 65.56 107 SER A N 1
ATOM 836 C CA . SER A 1 107 ? 18.096 1.127 -11.679 1.00 65.56 107 SER A CA 1
ATOM 837 C C . SER A 1 107 ? 17.626 0.824 -13.104 1.00 65.56 107 SER A C 1
ATOM 839 O O . SER A 1 107 ? 18.325 1.153 -14.059 1.00 65.56 107 SER A O 1
ATOM 841 N N . LYS A 1 108 ? 16.448 0.206 -13.262 1.00 63.59 108 LYS A N 1
ATOM 842 C CA . LYS A 1 108 ? 15.839 -0.123 -14.558 1.00 63.59 108 LYS A CA 1
ATOM 843 C C . LYS A 1 108 ? 14.885 0.960 -15.060 1.00 63.59 108 LYS A C 1
ATOM 845 O O . LYS A 1 108 ? 14.436 0.878 -16.199 1.00 63.59 108 LYS A O 1
ATOM 850 N N . VAL A 1 109 ? 14.568 1.967 -14.242 1.00 58.81 109 VAL A N 1
ATOM 851 C CA . VAL A 1 109 ? 13.717 3.089 -14.650 1.00 58.81 109 VAL A CA 1
ATOM 852 C C . VAL A 1 109 ? 14.585 4.112 -15.393 1.00 58.81 109 VAL A C 1
ATOM 854 O O . VAL A 1 109 ? 15.512 4.659 -14.794 1.00 58.81 109 VAL A O 1
ATOM 857 N N . PRO A 1 110 ? 14.317 4.412 -16.678 1.00 53.03 110 PRO A N 1
ATOM 858 C CA . PRO A 1 110 ? 15.081 5.413 -17.416 1.00 53.03 110 PRO A CA 1
ATOM 859 C C . PRO A 1 110 ? 15.019 6.777 -16.711 1.00 53.03 110 PRO A C 1
ATOM 861 O O . PRO A 1 110 ? 13.937 7.321 -16.489 1.00 53.03 110 PRO A O 1
ATOM 864 N N . THR A 1 111 ? 16.180 7.347 -16.378 1.00 55.50 111 THR A N 1
ATOM 865 C CA . THR A 1 111 ? 16.321 8.653 -15.695 1.00 55.50 111 THR A CA 1
ATOM 866 C C . THR A 1 111 ? 15.847 9.838 -16.541 1.00 55.50 111 THR A C 1
ATOM 868 O O . THR A 1 111 ? 15.708 10.953 -16.042 1.00 55.50 111 THR A O 1
ATOM 871 N N . THR A 1 112 ? 15.530 9.602 -17.815 1.00 46.50 112 THR A N 1
ATOM 872 C CA . THR A 1 112 ? 14.968 10.576 -18.759 1.00 46.50 112 THR A CA 1
ATOM 873 C C . THR A 1 112 ? 13.603 11.138 -18.346 1.00 46.50 112 THR A C 1
ATOM 875 O O . THR A 1 112 ? 13.186 12.148 -18.907 1.00 46.50 112 THR A O 1
ATOM 878 N N . TYR A 1 113 ? 12.912 10.536 -17.369 1.00 46.16 113 TYR A N 1
ATOM 879 C CA . TYR A 1 113 ? 11.569 10.952 -16.935 1.00 46.16 113 TYR A CA 1
ATOM 880 C C . TYR A 1 113 ? 11.488 11.586 -15.538 1.00 46.16 113 TYR A C 1
ATOM 882 O O . TYR A 1 113 ? 10.392 11.960 -15.118 1.00 46.16 113 TYR A O 1
ATOM 890 N N . GLY A 1 114 ? 12.609 11.757 -14.835 1.00 50.44 114 GLY A N 1
ATOM 891 C CA . GLY A 1 114 ? 12.637 12.372 -13.507 1.00 50.44 114 GLY A CA 1
ATOM 892 C C . GLY A 1 114 ? 13.631 11.709 -12.559 1.00 50.44 114 GLY A C 1
ATOM 893 O O . GLY A 1 114 ? 14.173 10.643 -12.841 1.00 50.44 114 GLY A O 1
ATOM 894 N N . ASN A 1 115 ? 13.879 12.375 -11.432 1.00 52.59 115 ASN A N 1
ATOM 895 C CA . ASN A 1 115 ? 14.778 11.901 -10.388 1.00 52.59 115 ASN A CA 1
ATOM 896 C C . ASN A 1 115 ? 14.189 10.623 -9.758 1.00 52.59 115 ASN A C 1
ATOM 898 O O . ASN A 1 115 ? 13.155 10.686 -9.098 1.00 52.59 115 ASN A O 1
ATOM 902 N N . ASN A 1 116 ? 14.827 9.467 -9.960 1.00 56.22 116 ASN A N 1
ATOM 903 C CA . ASN A 1 116 ? 14.409 8.177 -9.385 1.00 56.22 116 ASN A CA 1
ATOM 904 C C . ASN A 1 116 ? 14.825 8.039 -7.908 1.00 56.22 116 ASN A C 1
ATOM 906 O O . ASN A 1 116 ? 15.075 6.934 -7.427 1.00 56.22 116 ASN A O 1
ATOM 910 N N . ASP A 1 117 ? 14.961 9.159 -7.201 1.00 65.25 117 ASP A N 1
ATOM 911 C CA . ASP A 1 117 ? 15.426 9.167 -5.825 1.00 65.25 117 ASP A CA 1
ATOM 912 C C . ASP A 1 117 ? 14.348 8.585 -4.910 1.00 65.25 117 ASP A C 1
ATOM 914 O O . ASP A 1 117 ? 13.271 9.157 -4.717 1.00 65.25 117 ASP A O 1
ATOM 918 N N . LEU A 1 118 ? 14.653 7.420 -4.340 1.00 65.25 118 LEU A N 1
ATOM 919 C CA . LEU A 1 118 ? 13.774 6.759 -3.387 1.00 65.25 118 LEU A CA 1
ATOM 920 C C . LEU A 1 118 ? 13.621 7.567 -2.089 1.00 65.25 118 LEU A C 1
ATOM 922 O O . LEU A 1 118 ? 12.630 7.391 -1.379 1.00 65.25 118 LEU A O 1
ATOM 926 N N . GLY A 1 119 ? 14.561 8.479 -1.810 1.00 66.44 119 GLY A N 1
ATOM 927 C CA . GLY A 1 119 ? 14.534 9.395 -0.676 1.00 66.44 119 GLY A CA 1
ATOM 928 C C . GLY A 1 119 ? 13.274 10.256 -0.626 1.00 66.44 119 GLY A C 1
ATOM 929 O O . GLY A 1 119 ? 12.764 10.522 0.463 1.00 66.44 119 GLY A O 1
ATOM 930 N N . GLU A 1 120 ? 12.696 10.611 -1.782 1.00 66.12 120 GLU A N 1
ATOM 931 C CA . GLU A 1 120 ? 11.437 11.366 -1.827 1.00 66.12 120 GLU A CA 1
ATOM 932 C C . GLU A 1 120 ? 10.234 10.540 -1.322 1.00 66.12 120 GLU A C 1
ATOM 934 O O . GLU A 1 120 ? 9.281 11.116 -0.794 1.00 66.12 120 GLU A O 1
ATOM 939 N N . TYR A 1 121 ? 10.267 9.202 -1.413 1.00 72.69 121 TYR A N 1
ATOM 940 C CA . TYR A 1 121 ? 9.193 8.334 -0.898 1.00 72.69 121 TYR A CA 1
ATOM 941 C C . TYR A 1 121 ? 9.313 8.075 0.600 1.00 72.69 121 TYR A C 1
ATOM 943 O O . TYR A 1 121 ? 8.301 7.812 1.250 1.00 72.69 121 TYR A O 1
ATOM 951 N N . THR A 1 122 ? 10.517 8.182 1.166 1.00 76.75 122 THR A N 1
ATOM 952 C CA . THR A 1 122 ? 10.770 7.911 2.586 1.00 76.75 122 THR A CA 1
ATOM 953 C C . THR A 1 122 ? 9.907 8.790 3.489 1.00 76.75 122 THR A C 1
ATOM 955 O O . THR A 1 122 ? 9.298 8.279 4.425 1.00 76.75 122 THR A O 1
ATOM 958 N N . ASN A 1 123 ? 9.760 10.078 3.159 1.00 82.31 123 ASN A N 1
ATOM 959 C CA . ASN A 1 123 ? 8.920 11.001 3.929 1.00 82.31 123 ASN A CA 1
ATOM 960 C C . ASN A 1 123 ? 7.436 10.606 3.870 1.00 82.31 123 ASN A C 1
ATOM 962 O O . ASN A 1 123 ? 6.769 10.558 4.900 1.00 82.31 123 ASN A O 1
ATOM 966 N N . TYR A 1 124 ? 6.919 10.252 2.687 1.00 84.81 124 TYR A N 1
ATOM 967 C CA . TYR A 1 124 ? 5.528 9.801 2.552 1.00 84.81 124 TYR A CA 1
ATOM 968 C C . TYR A 1 124 ? 5.262 8.500 3.312 1.00 84.81 124 TYR A C 1
ATOM 970 O O . TYR A 1 124 ? 4.177 8.318 3.856 1.00 84.81 124 TYR A O 1
ATOM 978 N N . ILE A 1 125 ? 6.250 7.607 3.373 1.00 88.50 125 ILE A N 1
ATOM 979 C CA . ILE A 1 125 ? 6.154 6.330 4.084 1.00 88.50 125 ILE A CA 1
ATOM 980 C C . ILE A 1 125 ? 6.230 6.527 5.595 1.00 88.50 125 ILE A C 1
ATOM 982 O O . ILE A 1 125 ? 5.491 5.878 6.328 1.00 88.50 125 ILE A O 1
ATOM 986 N N . GLN A 1 126 ? 7.064 7.450 6.070 1.00 89.44 126 GLN A N 1
ATOM 987 C CA . GLN A 1 126 ? 7.073 7.844 7.478 1.00 89.44 126 GLN A CA 1
ATOM 988 C C . GLN A 1 126 ? 5.712 8.409 7.893 1.00 89.44 126 GLN A C 1
ATOM 990 O O . GLN A 1 126 ? 5.134 7.932 8.868 1.00 89.44 126 GLN A O 1
ATOM 995 N N . THR A 1 127 ? 5.156 9.345 7.113 1.00 90.19 127 THR A N 1
ATOM 996 C CA . THR A 1 127 ? 3.806 9.879 7.352 1.00 90.19 127 THR A CA 1
ATOM 997 C C . THR A 1 127 ? 2.743 8.783 7.294 1.00 90.19 127 THR A C 1
ATOM 999 O O . THR A 1 127 ? 1.859 8.740 8.141 1.00 90.19 127 THR A O 1
ATOM 1002 N N . TYR A 1 128 ? 2.839 7.861 6.334 1.00 92.88 128 TYR A N 1
ATOM 1003 C CA . TYR A 1 128 ? 1.932 6.719 6.233 1.00 92.88 128 TYR A CA 1
ATOM 1004 C C . TYR A 1 128 ? 1.973 5.829 7.472 1.00 92.88 128 TYR A C 1
ATOM 1006 O O . TYR A 1 128 ? 0.917 5.504 8.005 1.00 92.88 128 TYR A O 1
ATOM 1014 N N . ASN A 1 129 ? 3.166 5.454 7.940 1.00 94.06 129 ASN A N 1
ATOM 1015 C CA . ASN A 1 129 ? 3.319 4.619 9.128 1.00 94.06 129 ASN A CA 1
ATOM 1016 C C . ASN A 1 129 ? 2.729 5.320 10.353 1.00 94.06 129 ASN A C 1
ATOM 1018 O O . ASN A 1 129 ? 1.960 4.707 11.085 1.00 94.06 129 ASN A O 1
ATOM 1022 N N . GLN A 1 130 ? 3.017 6.615 10.520 1.00 94.38 130 GLN A N 1
ATOM 1023 C CA . GLN A 1 130 ? 2.441 7.419 11.595 1.00 94.38 130 GLN A CA 1
ATOM 1024 C C . GLN A 1 130 ? 0.907 7.416 11.539 1.00 94.38 130 GLN A C 1
ATOM 1026 O O . GLN A 1 130 ? 0.255 7.081 12.524 1.00 94.38 130 GLN A O 1
ATOM 1031 N N . TYR A 1 131 ? 0.320 7.720 10.381 1.00 94.81 131 TYR A N 1
ATOM 1032 C CA . TYR A 1 131 ? -1.134 7.737 10.215 1.00 94.81 131 TYR A CA 1
ATOM 1033 C C . TYR A 1 131 ? -1.776 6.371 10.437 1.00 94.81 131 TYR A C 1
ATOM 1035 O O . TYR A 1 131 ? -2.847 6.297 11.029 1.00 94.81 131 TYR A O 1
ATOM 1043 N N . VAL A 1 132 ? -1.144 5.285 9.990 1.00 94.81 132 VAL A N 1
ATOM 1044 C CA . VAL A 1 132 ? -1.648 3.925 10.211 1.00 94.81 132 VAL A CA 1
ATOM 1045 C C . VAL A 1 132 ? -1.636 3.564 11.701 1.00 94.81 132 VAL A C 1
ATOM 1047 O O . VAL A 1 132 ? -2.611 2.979 12.174 1.00 94.81 132 VAL A O 1
ATOM 1050 N N . SER A 1 133 ? -0.602 3.959 12.449 1.00 94.31 133 SER A N 1
ATOM 1051 C CA . SER A 1 133 ? -0.530 3.749 13.902 1.00 94.31 133 SER A CA 1
ATOM 1052 C C . SER A 1 133 ? -1.490 4.645 14.698 1.00 94.31 133 SER A C 1
ATOM 1054 O O . SER A 1 133 ? -1.949 4.250 15.766 1.00 94.31 133 SER A O 1
ATOM 1056 N N . GLU A 1 134 ? -1.824 5.836 14.194 1.00 93.56 134 GLU A N 1
ATOM 1057 C CA . GLU A 1 134 ? -2.785 6.756 14.828 1.00 93.56 134 GLU A CA 1
ATOM 1058 C C . GLU A 1 134 ? -4.257 6.424 14.505 1.00 93.56 134 GLU A C 1
ATOM 1060 O O . GLU A 1 134 ? -5.160 6.861 15.224 1.00 93.56 134 GLU A O 1
ATOM 1065 N N . MET A 1 135 ? -4.520 5.663 13.435 1.00 92.50 135 MET A N 1
ATOM 1066 C CA . MET A 1 135 ? -5.871 5.272 13.017 1.00 92.50 135 MET A CA 1
ATOM 1067 C C . MET A 1 135 ? -6.573 4.385 14.041 1.00 92.50 135 MET A C 1
ATOM 1069 O O . MET A 1 135 ? -5.983 3.485 14.643 1.00 92.50 135 MET A O 1
ATOM 1073 N N . ASP A 1 136 ? -7.891 4.562 14.155 1.00 91.75 136 ASP A N 1
ATOM 1074 C CA . ASP A 1 136 ? -8.691 3.632 14.935 1.00 91.75 136 ASP A CA 1
ATOM 1075 C C . ASP A 1 136 ? -8.774 2.250 14.255 1.00 91.75 136 ASP A C 1
ATOM 1077 O O . ASP A 1 136 ? -8.584 2.074 13.048 1.00 91.75 136 ASP A O 1
ATOM 1081 N N . LYS A 1 137 ? -9.086 1.232 15.054 1.00 89.75 137 LYS A N 1
ATOM 1082 C CA . LYS A 1 137 ? -9.178 -0.166 14.621 1.00 89.75 137 LYS A CA 1
ATOM 1083 C C . LYS A 1 137 ? -10.123 -0.400 13.433 1.00 89.75 137 LYS A C 1
ATOM 1085 O O . LYS A 1 137 ? -9.912 -1.332 12.656 1.00 89.75 137 LYS A O 1
ATOM 1090 N N . GLU A 1 138 ? -11.183 0.387 13.279 1.00 89.19 138 GLU A N 1
ATOM 1091 C CA . GLU A 1 138 ? -12.101 0.247 12.143 1.00 89.19 138 GLU A CA 1
ATOM 1092 C C . GLU A 1 138 ? -11.586 0.982 10.902 1.00 89.19 138 GLU A C 1
ATOM 1094 O O . GLU A 1 138 ? -11.828 0.532 9.781 1.00 89.19 138 GLU A O 1
ATOM 1099 N N . GLU A 1 139 ? -10.841 2.073 11.074 1.00 91.50 139 GLU A N 1
ATOM 1100 C CA . GLU A 1 139 ? -10.124 2.749 9.989 1.00 91.50 139 GLU A CA 1
ATOM 1101 C C . GLU A 1 139 ? -9.021 1.852 9.418 1.00 91.50 139 GLU A C 1
ATOM 1103 O O . GLU A 1 139 ? -9.001 1.626 8.207 1.00 91.50 139 GLU A O 1
ATOM 1108 N N . GLN A 1 140 ? -8.200 1.230 10.272 1.00 92.69 140 GLN A N 1
ATOM 1109 C CA . GLN A 1 140 ? -7.197 0.242 9.851 1.00 92.69 140 GLN A CA 1
ATOM 1110 C C . GLN A 1 140 ? -7.843 -0.929 9.096 1.00 92.69 140 GLN A C 1
ATOM 1112 O O . GLN A 1 140 ? -7.380 -1.336 8.029 1.00 92.69 140 GLN A O 1
ATOM 1117 N N . LYS A 1 141 ? -8.966 -1.449 9.605 1.00 89.75 141 LYS A N 1
ATOM 1118 C CA . LYS A 1 141 ? -9.734 -2.510 8.939 1.00 89.75 141 LYS A CA 1
ATOM 1119 C C . LYS A 1 141 ? -10.302 -2.061 7.590 1.00 89.75 141 LYS A C 1
ATOM 1121 O O . LYS A 1 141 ? -10.276 -2.837 6.636 1.00 89.75 141 LYS A O 1
ATOM 1126 N N . SER A 1 142 ? -10.797 -0.828 7.497 1.00 90.81 142 SER A N 1
ATOM 1127 C CA . SER A 1 142 ? -11.314 -0.256 6.247 1.00 90.81 142 SER A CA 1
ATOM 1128 C C . SER A 1 142 ? -10.202 -0.109 5.207 1.00 90.81 142 SER A C 1
ATOM 1130 O O . SER A 1 142 ? -10.394 -0.472 4.048 1.00 90.81 142 SER A O 1
ATOM 1132 N N . LEU A 1 143 ? -9.022 0.351 5.628 1.00 93.31 143 LEU A N 1
ATOM 1133 C CA . LEU A 1 143 ? -7.844 0.477 4.775 1.00 93.31 143 LEU A CA 1
ATOM 1134 C C . LEU A 1 143 ? -7.323 -0.889 4.302 1.00 93.31 143 LEU A C 1
ATOM 1136 O O . LEU A 1 143 ? -7.010 -1.059 3.124 1.00 93.31 143 LEU A O 1
ATOM 1140 N N . LEU A 1 144 ? -7.289 -1.888 5.188 1.00 92.56 144 LEU A N 1
ATOM 1141 C CA . LEU A 1 144 ? -6.924 -3.261 4.830 1.00 92.56 144 LEU A CA 1
ATOM 1142 C C . LEU A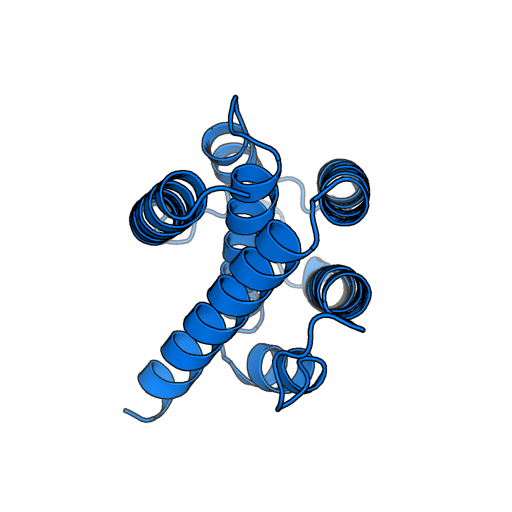 1 144 ? -7.936 -3.885 3.856 1.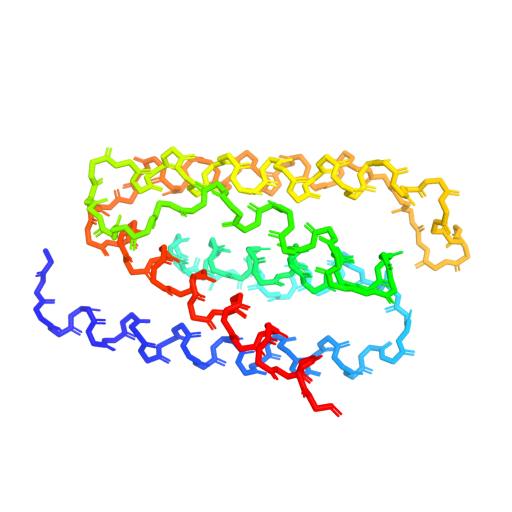00 92.56 144 LEU A C 1
ATOM 1144 O O . LEU A 1 144 ? -7.544 -4.565 2.908 1.00 92.56 144 LEU A O 1
ATOM 1148 N N . GLY A 1 145 ? -9.232 -3.635 4.062 1.00 91.12 145 GLY A N 1
ATOM 1149 C CA . GLY A 1 145 ? -10.290 -4.045 3.137 1.00 91.12 145 GLY A CA 1
ATOM 1150 C C . GLY A 1 145 ? -10.102 -3.426 1.752 1.00 91.12 145 GLY A C 1
ATOM 1151 O O . GLY A 1 145 ? -10.091 -4.142 0.754 1.00 91.12 145 GLY A O 1
ATOM 1152 N N . PHE A 1 146 ? -9.846 -2.118 1.702 1.00 91.88 146 PHE A N 1
ATOM 1153 C CA . PHE A 1 146 ? -9.518 -1.398 0.471 1.00 91.88 146 PHE A CA 1
ATOM 1154 C C . PHE A 1 146 ? -8.301 -1.990 -0.255 1.00 91.88 146 PHE A C 1
ATOM 1156 O O . PHE A 1 146 ? -8.331 -2.179 -1.476 1.00 91.88 146 PHE A O 1
ATOM 1163 N N . LEU A 1 147 ? -7.234 -2.304 0.486 1.00 93.38 147 LEU A N 1
ATOM 1164 C CA . LEU A 1 147 ? -6.032 -2.934 -0.054 1.00 93.38 147 LEU A CA 1
ATOM 1165 C C . LEU A 1 147 ? -6.353 -4.300 -0.676 1.00 93.38 147 LEU A C 1
ATOM 1167 O O . LEU A 1 147 ? -5.985 -4.557 -1.824 1.00 93.38 147 LEU A O 1
ATOM 1171 N N . LYS A 1 148 ? -7.083 -5.152 0.051 1.00 90.75 148 LYS A N 1
ATOM 1172 C CA . LYS A 1 148 ? -7.472 -6.489 -0.411 1.00 90.75 148 LYS A CA 1
ATOM 1173 C C . LYS A 1 148 ? -8.325 -6.427 -1.680 1.00 90.75 148 LYS A C 1
ATOM 1175 O O . LYS A 1 148 ? -7.967 -7.052 -2.672 1.00 90.75 148 LYS A O 1
ATOM 1180 N N . GLU A 1 149 ? -9.371 -5.599 -1.692 1.00 90.62 149 GLU A N 1
ATOM 1181 C CA . GLU A 1 149 ? -10.217 -5.392 -2.878 1.00 90.62 149 GLU A CA 1
ATOM 1182 C C . GLU A 1 149 ? -9.404 -4.900 -4.087 1.00 90.62 149 GLU A C 1
ATOM 1184 O O . GLU A 1 149 ? -9.626 -5.315 -5.224 1.00 90.62 149 GLU A O 1
ATOM 1189 N N . THR A 1 150 ? -8.432 -4.015 -3.857 1.00 90.44 150 THR A N 1
ATOM 1190 C CA . THR A 1 150 ? -7.551 -3.502 -4.915 1.00 90.44 150 THR A CA 1
ATOM 1191 C C . THR A 1 150 ? -6.673 -4.596 -5.515 1.00 90.44 150 THR A C 1
ATOM 1193 O O . THR A 1 150 ? -6.547 -4.681 -6.738 1.00 90.44 150 THR A O 1
ATOM 1196 N N . LEU A 1 151 ? -6.098 -5.460 -4.683 1.00 89.75 151 LEU A N 1
ATOM 1197 C CA . LEU A 1 151 ? -5.263 -6.567 -5.142 1.00 89.75 151 LEU A CA 1
ATOM 1198 C C . LEU A 1 151 ? -6.083 -7.658 -5.837 1.00 89.75 151 LEU A C 1
ATOM 1200 O O . LEU A 1 151 ? -5.650 -8.179 -6.867 1.00 89.75 151 LEU A O 1
ATOM 1204 N N . ASP A 1 152 ? -7.281 -7.955 -5.335 1.00 87.06 152 ASP A N 1
ATOM 1205 C CA . ASP A 1 152 ? -8.201 -8.912 -5.953 1.00 87.06 152 ASP A CA 1
ATOM 1206 C C . ASP A 1 152 ? -8.611 -8.461 -7.362 1.00 87.06 152 ASP A C 1
ATOM 1208 O O . ASP A 1 152 ? -8.548 -9.248 -8.308 1.00 87.06 152 ASP A O 1
ATOM 1212 N N . GLU A 1 153 ? -8.936 -7.179 -7.555 1.00 86.00 153 GLU A N 1
ATOM 1213 C CA . GLU A 1 153 ? -9.238 -6.629 -8.883 1.00 86.00 153 GLU A CA 1
ATOM 1214 C C . GLU A 1 153 ? -8.061 -6.748 -9.859 1.00 86.00 153 GLU A C 1
ATOM 1216 O O . GLU A 1 153 ? -8.257 -7.063 -11.037 1.00 86.00 153 GLU A O 1
ATOM 1221 N N . ILE A 1 154 ? -6.832 -6.517 -9.388 1.00 81.31 154 ILE A N 1
ATOM 1222 C CA . ILE A 1 154 ? -5.626 -6.685 -10.207 1.00 81.31 154 ILE A CA 1
ATOM 1223 C C . ILE A 1 154 ? -5.442 -8.159 -10.571 1.00 81.31 154 ILE A C 1
ATOM 1225 O O . ILE A 1 154 ? -5.162 -8.474 -11.727 1.00 81.31 154 ILE A O 1
ATOM 1229 N N . ASN A 1 155 ? -5.646 -9.075 -9.628 1.00 72.69 155 ASN A N 1
ATOM 1230 C CA . ASN A 1 155 ? -5.511 -10.510 -9.864 1.00 72.69 155 ASN A CA 1
ATOM 1231 C C . ASN A 1 155 ? -6.576 -11.062 -10.825 1.00 72.69 155 ASN A C 1
ATOM 1233 O O . ASN A 1 155 ? -6.250 -11.892 -11.675 1.00 72.69 155 ASN A O 1
ATOM 1237 N N . ILE A 1 156 ? -7.824 -10.591 -10.734 1.00 62.41 156 ILE A N 1
ATOM 1238 C CA . ILE A 1 156 ? -8.925 -11.000 -11.623 1.00 62.41 156 ILE A CA 1
ATOM 1239 C C . ILE A 1 156 ? -8.701 -10.484 -13.047 1.00 62.41 156 ILE A C 1
ATOM 1241 O O . ILE A 1 156 ? -8.884 -11.236 -14.004 1.00 62.41 156 ILE A O 1
ATOM 1245 N N . LYS A 1 157 ? -8.256 -9.231 -13.208 1.00 58.22 157 LYS A N 1
ATOM 1246 C CA . LYS A 1 157 ? -8.017 -8.633 -14.533 1.00 58.22 157 LYS A CA 1
ATOM 1247 C C . LYS A 1 157 ? -6.895 -9.306 -15.335 1.00 58.22 157 LYS A C 1
ATOM 1249 O O . LYS A 1 157 ? -6.870 -9.121 -16.540 1.00 58.22 157 LYS A O 1
ATOM 1254 N N . ASN A 1 158 ? -6.013 -10.087 -14.702 1.00 51.66 158 ASN A N 1
ATOM 1255 C CA . ASN A 1 158 ? -4.936 -10.837 -15.372 1.00 51.66 158 ASN A CA 1
ATOM 1256 C C . ASN A 1 158 ? -5.249 -12.332 -15.582 1.00 51.66 158 ASN A C 1
ATOM 1258 O O . ASN A 1 158 ? -4.368 -13.089 -15.981 1.00 51.66 158 ASN A O 1
ATOM 1262 N N . LYS A 1 159 ? -6.466 -12.790 -15.249 1.00 43.56 159 LYS A N 1
ATOM 1263 C CA . LYS A 1 159 ? -6.957 -14.137 -15.606 1.00 43.56 159 LYS A CA 1
ATOM 1264 C C . LYS A 1 159 ? -7.688 -14.170 -16.960 1.00 43.56 159 LYS A C 1
ATOM 1266 O O . LYS A 1 159 ? -8.121 -15.242 -17.370 1.00 43.56 159 LYS A O 1
ATOM 1271 N N . LYS A 1 160 ? -7.860 -13.016 -17.604 1.00 35.25 160 LYS A N 1
ATOM 1272 C CA . LYS A 1 160 ? -8.366 -12.853 -18.972 1.00 35.25 160 LYS A CA 1
ATOM 1273 C C . LYS A 1 160 ? -7.226 -12.388 -19.860 1.00 35.25 160 LYS A C 1
ATOM 1275 O O . LYS A 1 160 ? -7.273 -12.748 -21.051 1.00 35.25 160 LYS A O 1
#

Foldseek 3Di:
DDPVVLVVLLVLLVVLLVVLVVVLVVCVPQPPVVVSLCVQQPDDALLSLLSSLLSSLLVVLCVLVVHCPLVVVLCVLQDPDLD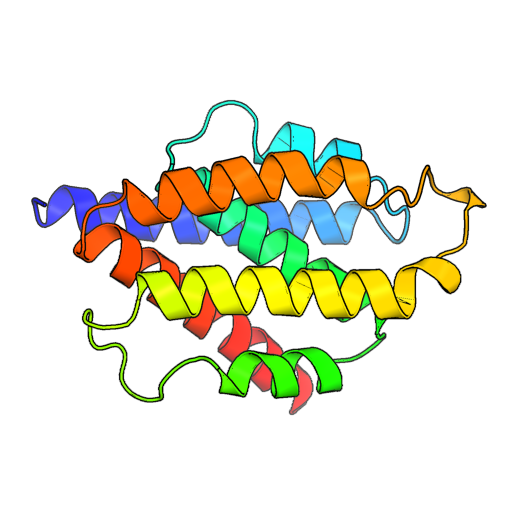LPCLLVSSLSSSVSSLVSLVVRLVVDPCPRDDSDSVVVVVSSVSNNVSSVVDDSVSSSSSSVSSNVSSVVRVVVVVD

Radius of gyration: 15.19 Å; chains: 1; bounding box: 40×33×36 Å